Protein AF-A0A852UBV5-F1 (afdb_monomer_lite)

Sequence (106 aa):
MNPRDFVVARLDEGGLPDGVERTYRRLLALAGEAVTGGEDDDIVDWLLGADEEEKAIEYLFGADPASEGERLSLQLLVTLAATWDEHPDFEASWRTRLPGGGGGAD

Foldseek 3Di:
DALLVLLVVVLVVDPDDPVVSVVSVVLLVVLVVLQVCLVVQRNCCVPPVDDPVVVVVCVVPDDRSNLRSNLVSLVSSLVSSVVPCVDPPDDPCSVVPRPPPDPPDD

Secondary structure (DSSP, 8-state):
--HHHHHHHHHHH--S-HHHHHHHHHHHHHHHHHHHHHHTT-HHHHHH---TTSHHHHHHH---HHHHHHHHHHHHHHHHHGGGTTSTT--GGGGT--TT------

Radius of gyration: 15.83 Å; chains: 1; bounding box: 42×35×38 Å

pLDDT: mean 73.35, std 16.54, range [35.81, 93.56]

Structure (mmCIF, N/CA/C/O backbone):
data_AF-A0A852UBV5-F1
#
_entry.id   AF-A0A852UBV5-F1
#
loop_
_atom_site.group_PDB
_atom_site.id
_atom_site.type_symbol
_atom_site.label_atom_id
_atom_site.label_alt_id
_atom_site.label_comp_id
_atom_site.label_asym_id
_atom_site.label_entity_id
_atom_site.label_seq_id
_atom_site.pdbx_PDB_ins_code
_atom_site.Cartn_x
_atom_site.Cartn_y
_atom_site.Cartn_z
_atom_site.occupancy
_atom_site.B_iso_or_equiv
_atom_site.auth_seq_id
_atom_site.auth_comp_id
_atom_site.auth_asym_id
_atom_site.auth_atom_id
_atom_site.pdbx_PDB_model_num
ATOM 1 N N . MET A 1 1 ? -14.912 -0.624 -4.439 1.00 83.25 1 MET A N 1
ATOM 2 C CA . MET A 1 1 ? -13.854 0.370 -4.125 1.00 83.25 1 MET A CA 1
ATOM 3 C C . MET A 1 1 ? -12.516 -0.270 -4.479 1.00 83.25 1 MET A C 1
ATOM 5 O O . MET A 1 1 ? -12.450 -1.489 -4.404 1.00 83.25 1 MET A O 1
ATOM 9 N N . ASN A 1 2 ? -11.495 0.467 -4.929 1.00 87.94 2 ASN A N 1
ATOM 10 C CA . ASN A 1 2 ? -10.171 -0.141 -5.146 1.00 87.94 2 ASN A CA 1
ATOM 11 C C . ASN A 1 2 ? -9.372 -0.184 -3.816 1.00 87.94 2 ASN A C 1
ATOM 13 O O . ASN A 1 2 ? -9.712 0.555 -2.887 1.00 87.94 2 ASN A O 1
ATOM 17 N N . PRO A 1 3 ? -8.323 -1.021 -3.692 1.00 86.94 3 PRO A N 1
ATOM 18 C CA . PRO A 1 3 ? -7.567 -1.158 -2.442 1.00 86.94 3 PRO A CA 1
ATOM 19 C C . PRO A 1 3 ? -6.941 0.149 -1.936 1.00 86.94 3 PRO A C 1
ATOM 21 O O . PRO A 1 3 ? -6.864 0.362 -0.728 1.00 86.94 3 PRO A O 1
ATOM 24 N N . ARG A 1 4 ? -6.522 1.042 -2.842 1.00 90.81 4 ARG A N 1
ATOM 25 C CA . ARG A 1 4 ? -5.925 2.336 -2.484 1.00 90.81 4 ARG A CA 1
ATOM 26 C C . ARG A 1 4 ? -6.934 3.231 -1.777 1.00 90.81 4 ARG A C 1
ATOM 28 O O . ARG A 1 4 ? -6.649 3.713 -0.686 1.00 90.81 4 ARG A O 1
ATOM 35 N N . ASP A 1 5 ? -8.106 3.414 -2.375 1.00 92.19 5 ASP A N 1
ATOM 36 C CA . ASP A 1 5 ? -9.169 4.258 -1.823 1.00 92.19 5 ASP A CA 1
ATOM 37 C C . ASP A 1 5 ? -9.651 3.718 -0.473 1.00 92.19 5 ASP A C 1
ATOM 39 O O . ASP A 1 5 ? -9.900 4.489 0.451 1.00 92.19 5 ASP A O 1
ATOM 43 N N . PHE A 1 6 ? -9.713 2.389 -0.335 1.00 92.25 6 PHE A N 1
ATOM 44 C CA . PHE A 1 6 ? -10.037 1.733 0.929 1.00 92.25 6 PHE A CA 1
ATOM 45 C C . PHE A 1 6 ? -9.007 2.062 2.015 1.00 92.25 6 PHE A C 1
ATOM 47 O O . PHE A 1 6 ? -9.380 2.515 3.094 1.00 92.25 6 PHE A O 1
ATOM 54 N N . VAL A 1 7 ? -7.714 1.886 1.730 1.00 90.75 7 VAL A N 1
ATOM 55 C CA . VAL A 1 7 ? -6.628 2.183 2.678 1.00 90.75 7 VAL A CA 1
ATOM 56 C C . VAL A 1 7 ? -6.606 3.662 3.067 1.00 90.75 7 VAL A C 1
ATOM 58 O O . VAL A 1 7 ? -6.470 3.976 4.247 1.00 90.75 7 VAL A O 1
ATOM 61 N N . VAL A 1 8 ? -6.760 4.572 2.099 1.00 93.56 8 VAL A N 1
ATOM 62 C CA . VAL A 1 8 ? -6.801 6.021 2.356 1.00 93.56 8 VAL A CA 1
ATOM 63 C C . VAL A 1 8 ? -7.954 6.361 3.294 1.00 93.56 8 VAL A C 1
ATOM 65 O O . VAL A 1 8 ? -7.731 7.009 4.313 1.00 93.56 8 VAL A O 1
ATOM 68 N N . ALA A 1 9 ? -9.157 5.853 3.012 1.00 92.25 9 ALA A N 1
ATOM 69 C CA . ALA A 1 9 ? -10.321 6.091 3.857 1.00 92.25 9 ALA A CA 1
ATOM 70 C C . ALA A 1 9 ? -10.103 5.606 5.302 1.00 92.25 9 ALA A C 1
ATOM 72 O O . ALA A 1 9 ? -10.426 6.332 6.238 1.00 92.25 9 ALA A O 1
ATOM 73 N N . ARG A 1 10 ? -9.497 4.425 5.500 1.00 92.56 10 ARG A N 1
ATOM 74 C CA . ARG A 1 10 ? -9.205 3.894 6.846 1.00 92.56 10 ARG A CA 1
ATOM 75 C C . ARG A 1 10 ? -8.148 4.702 7.594 1.00 92.56 10 ARG A C 1
ATOM 77 O O . ARG A 1 10 ? -8.243 4.865 8.806 1.00 92.56 10 ARG A O 1
ATOM 84 N N . LEU A 1 11 ? -7.137 5.206 6.891 1.00 90.62 11 LEU A N 1
ATOM 85 C CA . LEU A 1 11 ? -6.118 6.060 7.503 1.00 90.62 11 LEU A CA 1
ATOM 86 C C . LEU A 1 11 ? -6.686 7.421 7.905 1.00 90.62 11 LEU A C 1
ATOM 88 O O . LEU A 1 11 ? -6.297 7.958 8.939 1.00 90.62 11 LEU A O 1
ATOM 92 N N . ASP A 1 12 ? -7.612 7.965 7.121 1.00 93.00 12 ASP A N 1
ATOM 93 C CA . ASP A 1 12 ? -8.226 9.267 7.387 1.00 93.00 12 ASP A CA 1
ATOM 94 C C . ASP A 1 12 ? -9.331 9.211 8.458 1.00 93.00 12 ASP A C 1
ATOM 96 O O . ASP A 1 12 ? -9.594 10.218 9.115 1.00 93.00 12 ASP A O 1
ATOM 100 N N . GLU A 1 13 ? -9.925 8.039 8.705 1.00 90.50 13 GLU A N 1
ATOM 101 C CA . GLU A 1 13 ? -10.787 7.787 9.873 1.00 90.50 13 GLU A CA 1
ATOM 102 C C . GLU A 1 13 ? -10.021 7.859 11.206 1.00 90.50 13 GLU A C 1
ATOM 104 O O . GLU A 1 13 ? -10.613 8.147 12.251 1.00 90.50 13 GLU A O 1
ATOM 109 N N . GLY A 1 14 ? -8.703 7.639 11.173 1.00 82.19 14 GLY A N 1
ATOM 110 C CA . GLY A 1 14 ? -7.848 7.623 12.354 1.00 82.19 14 GLY A CA 1
ATOM 111 C C . GLY A 1 14 ? -8.117 6.427 13.276 1.00 82.19 14 GLY A C 1
ATOM 112 O O . GLY A 1 14 ? -8.703 5.418 12.892 1.00 82.19 14 GLY A O 1
ATOM 113 N N . GLY A 1 15 ? -7.643 6.512 14.522 1.00 84.19 15 GLY A N 1
ATOM 114 C CA . GLY A 1 15 ? -7.834 5.454 15.528 1.00 84.19 15 GLY A CA 1
ATOM 115 C C . GLY A 1 15 ? -6.708 4.416 15.601 1.00 84.19 15 GLY A C 1
ATOM 116 O O . GLY A 1 15 ? -6.739 3.540 16.466 1.00 84.19 15 GLY A O 1
ATOM 117 N N . LEU A 1 16 ? -5.681 4.545 14.759 1.00 82.94 16 LEU A N 1
ATOM 118 C CA . LEU A 1 16 ? -4.415 3.835 14.923 1.00 82.94 16 LEU A CA 1
ATOM 119 C C . LEU A 1 16 ? -3.481 4.608 15.868 1.00 82.94 16 LEU A C 1
ATOM 121 O O . LEU A 1 16 ? -3.523 5.836 15.904 1.00 82.94 16 LEU A O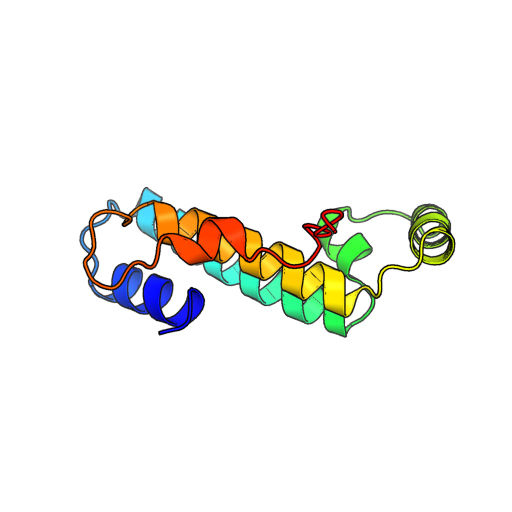 1
ATOM 125 N N . PRO A 1 17 ? -2.588 3.928 16.607 1.00 88.31 17 PRO A N 1
ATOM 126 C CA . PRO A 1 17 ? -1.495 4.606 17.294 1.00 88.31 17 PRO A CA 1
ATOM 127 C C . PRO A 1 17 ? -0.626 5.391 16.300 1.00 88.31 17 PRO A C 1
ATOM 129 O O . PRO A 1 17 ? -0.281 4.857 15.246 1.00 88.31 17 PRO A O 1
ATOM 132 N N . ASP A 1 18 ? -0.181 6.597 16.664 1.00 77.38 18 ASP A N 1
ATOM 133 C CA . ASP A 1 18 ? 0.574 7.509 15.783 1.00 77.38 18 ASP A CA 1
ATOM 134 C C . ASP A 1 18 ? 1.755 6.848 15.051 1.00 77.38 18 ASP A C 1
ATOM 136 O O . ASP A 1 18 ? 2.036 7.139 13.887 1.00 77.38 18 ASP A O 1
ATOM 140 N N . GLY A 1 19 ? 2.479 5.950 15.730 1.00 73.06 19 GLY A N 1
ATOM 141 C CA . GLY A 1 19 ? 3.603 5.222 15.135 1.00 73.06 19 GLY A CA 1
ATOM 142 C C . GLY A 1 19 ? 3.171 4.221 14.058 1.00 73.06 19 GLY A C 1
ATOM 143 O O . GLY A 1 19 ? 3.870 4.052 13.056 1.00 73.06 19 GLY A O 1
ATOM 144 N N . VAL A 1 20 ? 2.007 3.595 14.236 1.00 74.56 20 VAL A N 1
ATOM 145 C CA . VAL A 1 20 ? 1.413 2.653 13.280 1.00 74.56 20 VAL A CA 1
ATOM 146 C C . VAL A 1 20 ? 0.842 3.419 12.094 1.00 74.56 20 VAL A C 1
ATOM 148 O O . VAL A 1 20 ? 1.193 3.109 10.959 1.00 74.56 20 VAL A O 1
ATOM 151 N N . GLU A 1 21 ? 0.065 4.476 12.342 1.00 83.19 21 GLU A N 1
ATOM 152 C CA . GLU A 1 21 ? -0.494 5.316 11.277 1.00 83.19 21 GLU A CA 1
ATOM 153 C C . GLU A 1 21 ? 0.611 5.904 10.392 1.00 83.19 21 GLU A C 1
ATOM 155 O O . GLU A 1 21 ? 0.555 5.805 9.167 1.00 83.19 21 GLU A O 1
ATOM 160 N N . ARG A 1 22 ? 1.677 6.446 11.000 1.00 80.44 22 ARG A N 1
ATOM 161 C CA . ARG A 1 22 ? 2.831 6.979 10.262 1.00 80.44 22 ARG A CA 1
ATOM 162 C C . ARG A 1 22 ? 3.489 5.918 9.386 1.00 80.44 22 ARG A C 1
ATOM 164 O O . ARG A 1 22 ? 3.860 6.204 8.250 1.00 80.44 22 ARG A O 1
ATOM 171 N N . THR A 1 23 ? 3.644 4.706 9.913 1.00 79.69 23 THR A N 1
ATOM 172 C CA . THR A 1 23 ? 4.223 3.584 9.166 1.00 79.69 23 THR A CA 1
ATOM 173 C C . THR A 1 23 ? 3.333 3.212 7.985 1.00 79.69 23 THR A C 1
ATOM 175 O O . THR A 1 23 ? 3.826 3.051 6.873 1.00 79.69 23 THR A O 1
ATOM 178 N N . TYR A 1 24 ? 2.020 3.149 8.190 1.00 85.19 24 TYR A N 1
ATOM 179 C CA . TYR A 1 24 ? 1.065 2.798 7.143 1.00 85.19 24 TYR A CA 1
ATOM 180 C C . TYR A 1 24 ? 0.974 3.873 6.058 1.00 85.19 24 TYR A C 1
ATOM 182 O O . TYR A 1 24 ? 0.991 3.545 4.874 1.00 85.19 24 TYR A O 1
ATOM 190 N N . ARG A 1 25 ? 0.988 5.159 6.428 1.00 88.62 25 ARG A N 1
ATOM 191 C CA . ARG A 1 25 ? 1.081 6.265 5.461 1.00 88.62 25 ARG A CA 1
ATOM 192 C C . ARG A 1 25 ? 2.392 6.224 4.669 1.00 88.62 25 ARG A C 1
ATOM 194 O O . ARG A 1 25 ? 2.382 6.503 3.474 1.00 88.62 25 ARG A O 1
ATOM 201 N N . ARG A 1 26 ? 3.508 5.826 5.293 1.00 83.50 26 ARG A N 1
ATOM 202 C CA . ARG A 1 26 ? 4.782 5.625 4.583 1.00 83.50 26 ARG A CA 1
ATOM 203 C C . ARG A 1 26 ? 4.712 4.461 3.593 1.00 83.50 26 ARG A C 1
ATOM 205 O O . ARG A 1 26 ? 5.196 4.602 2.480 1.00 83.50 26 ARG A O 1
ATOM 212 N N . LEU A 1 27 ? 4.093 3.344 3.970 1.00 82.81 27 LEU A N 1
ATOM 213 C CA . LEU A 1 27 ? 3.876 2.210 3.063 1.00 82.81 27 LEU A CA 1
ATOM 214 C C . LEU A 1 27 ? 2.954 2.578 1.893 1.00 82.81 27 LEU A C 1
ATOM 216 O O . LEU A 1 27 ? 3.217 2.176 0.765 1.00 82.81 27 LEU A O 1
ATOM 220 N N . LEU A 1 28 ? 1.923 3.391 2.138 1.00 88.12 28 LEU A N 1
ATOM 221 C CA . LEU A 1 28 ? 1.066 3.939 1.086 1.00 88.12 28 LEU A CA 1
ATOM 222 C C . LEU A 1 28 ? 1.852 4.834 0.110 1.00 88.12 28 LEU A C 1
ATOM 224 O O . LEU A 1 28 ? 1.629 4.754 -1.096 1.00 88.12 28 LEU A O 1
ATOM 228 N N . ALA A 1 29 ? 2.774 5.661 0.613 1.00 84.50 29 ALA A N 1
ATOM 229 C CA . ALA A 1 29 ? 3.652 6.473 -0.231 1.00 84.50 29 ALA A CA 1
ATOM 230 C C . ALA A 1 29 ? 4.590 5.599 -1.080 1.00 84.50 29 ALA A C 1
ATOM 232 O O . ALA A 1 29 ? 4.630 5.772 -2.293 1.00 84.50 29 ALA A O 1
ATOM 233 N N . LEU A 1 30 ? 5.242 4.601 -0.470 1.00 79.12 30 LEU A N 1
ATOM 234 C CA . LEU A 1 30 ? 6.099 3.637 -1.175 1.00 79.12 30 LEU A CA 1
ATOM 235 C C . LEU A 1 30 ? 5.340 2.862 -2.258 1.00 79.12 30 LEU A C 1
ATOM 237 O O . LEU A 1 30 ? 5.873 2.625 -3.333 1.00 79.12 30 LEU A O 1
ATOM 241 N N . ALA A 1 31 ? 4.080 2.497 -2.008 1.00 81.69 31 ALA A N 1
ATOM 242 C CA . ALA A 1 31 ? 3.244 1.884 -3.034 1.00 81.69 31 ALA A CA 1
ATOM 243 C C . ALA A 1 31 ? 2.990 2.837 -4.215 1.00 81.69 31 ALA A C 1
ATOM 245 O O . ALA A 1 31 ? 2.897 2.385 -5.350 1.00 81.69 31 ALA A O 1
ATOM 246 N N . GLY A 1 32 ? 2.878 4.146 -3.979 1.00 82.75 32 GLY A N 1
ATOM 247 C CA . GLY A 1 32 ? 2.792 5.139 -5.052 1.00 82.75 32 GLY A CA 1
ATOM 248 C C . GLY A 1 32 ? 4.096 5.266 -5.839 1.00 82.75 32 GLY A C 1
ATOM 249 O O . GLY A 1 32 ? 4.061 5.249 -7.064 1.00 82.75 32 GLY A O 1
ATOM 250 N N . GLU A 1 33 ? 5.225 5.335 -5.134 1.00 82.06 33 GLU A N 1
ATOM 251 C CA . GLU A 1 33 ? 6.560 5.423 -5.738 1.00 82.06 33 GLU A CA 1
ATOM 252 C C . GLU A 1 33 ? 6.907 4.188 -6.582 1.00 82.06 33 GLU A C 1
ATOM 254 O O . GLU A 1 33 ? 7.510 4.326 -7.639 1.00 82.06 33 GLU A O 1
ATOM 259 N N . ALA A 1 34 ? 6.467 2.995 -6.167 1.00 76.38 34 ALA A N 1
ATOM 260 C CA . ALA A 1 34 ? 6.647 1.768 -6.940 1.00 76.38 34 ALA A CA 1
ATOM 261 C C . ALA A 1 34 ? 5.974 1.835 -8.323 1.00 76.38 34 ALA A C 1
ATOM 263 O O . ALA A 1 34 ? 6.526 1.316 -9.287 1.00 76.38 34 ALA A O 1
ATOM 264 N N . VAL A 1 35 ? 4.809 2.489 -8.437 1.00 78.00 35 VAL A N 1
ATOM 265 C CA . VAL A 1 35 ? 4.147 2.694 -9.739 1.00 78.00 35 VAL A CA 1
ATOM 266 C C . VAL A 1 35 ? 4.977 3.638 -10.598 1.00 78.00 35 VAL A C 1
ATOM 268 O O . VAL A 1 35 ? 5.316 3.287 -11.719 1.00 78.00 35 VAL A O 1
ATOM 271 N N . THR A 1 36 ? 5.360 4.795 -10.054 1.00 77.56 36 THR A N 1
ATOM 272 C CA . THR A 1 36 ? 6.103 5.808 -10.818 1.00 77.56 36 THR A CA 1
ATOM 273 C C . THR A 1 36 ? 7.492 5.324 -11.227 1.00 77.56 36 THR A C 1
ATOM 275 O O . THR A 1 36 ? 7.904 5.553 -12.353 1.00 77.56 36 THR A O 1
ATOM 278 N N . GLY A 1 37 ? 8.199 4.596 -10.356 1.00 70.81 37 GLY A N 1
ATOM 279 C CA . GLY A 1 37 ? 9.498 4.008 -10.694 1.00 70.81 37 GLY A CA 1
ATOM 280 C C . GLY A 1 37 ? 9.391 2.946 -11.789 1.00 70.81 37 GLY A C 1
ATOM 281 O O . GLY A 1 37 ? 10.275 2.849 -12.632 1.00 70.81 37 GLY A O 1
ATOM 282 N N . GLY A 1 38 ? 8.293 2.181 -11.817 1.00 65.94 38 GLY A N 1
ATOM 283 C CA . GLY A 1 38 ? 7.990 1.280 -12.928 1.00 65.94 38 GLY A CA 1
ATOM 284 C C . GLY A 1 38 ? 7.709 2.026 -14.234 1.00 65.94 38 GLY A C 1
ATOM 285 O O . GLY A 1 38 ? 8.250 1.653 -15.268 1.00 65.94 38 GLY A O 1
ATOM 286 N N . GLU A 1 39 ? 6.891 3.082 -14.194 1.00 72.06 39 GLU A N 1
ATOM 287 C CA . GLU A 1 39 ? 6.589 3.927 -15.364 1.00 72.06 39 GLU A CA 1
ATOM 288 C C . GLU A 1 39 ? 7.839 4.608 -15.944 1.00 72.06 39 GLU A C 1
ATOM 290 O O . GLU A 1 39 ? 7.936 4.783 -17.159 1.00 72.06 39 GLU A O 1
ATOM 295 N N . ASP A 1 40 ? 8.794 4.961 -15.084 1.00 70.25 40 ASP A N 1
ATOM 296 C CA . ASP A 1 40 ? 10.057 5.599 -15.459 1.00 70.25 40 ASP A CA 1
ATOM 297 C C . ASP A 1 40 ? 11.148 4.590 -15.899 1.00 70.25 40 ASP A C 1
ATOM 299 O O . ASP A 1 40 ? 12.287 4.995 -16.137 1.00 70.25 40 ASP A O 1
ATOM 303 N N . ASP A 1 41 ? 10.817 3.296 -16.050 1.00 64.75 41 ASP A N 1
ATOM 304 C CA . ASP A 1 41 ? 11.747 2.208 -16.425 1.00 64.75 41 ASP A CA 1
ATOM 305 C C . ASP A 1 41 ? 12.918 2.021 -15.427 1.00 64.75 41 ASP A C 1
ATOM 307 O O . ASP A 1 41 ? 13.987 1.502 -15.763 1.00 64.75 41 ASP A O 1
ATOM 311 N N . ASP A 1 42 ? 12.725 2.447 -14.175 1.00 66.19 42 ASP A N 1
ATOM 312 C CA . ASP A 1 42 ? 13.789 2.567 -13.169 1.00 66.19 42 ASP A CA 1
ATOM 313 C C . ASP A 1 42 ? 13.416 1.957 -11.811 1.00 66.19 42 ASP A C 1
ATOM 315 O O . ASP A 1 42 ? 13.990 2.274 -10.766 1.00 66.19 42 ASP A O 1
ATOM 319 N N . ILE A 1 43 ? 12.447 1.038 -11.808 1.00 62.59 43 ILE A N 1
ATOM 320 C CA . ILE A 1 43 ? 11.978 0.393 -10.582 1.00 62.59 43 ILE A CA 1
ATOM 321 C C . ILE A 1 43 ? 13.095 -0.346 -9.850 1.00 62.59 43 ILE A C 1
ATOM 323 O O . ILE A 1 43 ? 13.090 -0.364 -8.624 1.00 62.59 43 ILE A O 1
ATOM 327 N N . VAL A 1 44 ? 14.066 -0.912 -10.571 1.00 57.78 44 VAL A N 1
ATOM 328 C CA . VAL A 1 44 ? 15.228 -1.596 -9.986 1.00 57.78 44 VAL A CA 1
ATOM 329 C C . VAL A 1 44 ? 16.202 -0.636 -9.328 1.00 57.78 44 VAL A C 1
ATOM 331 O O . VAL A 1 44 ? 16.667 -0.932 -8.228 1.00 57.78 44 VAL A O 1
ATOM 334 N N . ASP A 1 45 ? 16.468 0.525 -9.927 1.00 61.94 45 ASP A N 1
ATOM 335 C CA . ASP A 1 45 ? 17.316 1.540 -9.294 1.00 61.94 45 ASP A CA 1
ATOM 336 C C . ASP A 1 45 ? 16.619 2.100 -8.041 1.00 61.94 45 ASP A C 1
ATOM 338 O O . ASP A 1 45 ? 17.231 2.263 -6.985 1.00 61.94 45 ASP A O 1
ATOM 342 N N . TRP A 1 46 ? 15.289 2.239 -8.090 1.00 61.97 46 TRP A N 1
ATOM 343 C CA . TRP A 1 46 ? 14.478 2.586 -6.921 1.00 61.97 46 TRP A CA 1
ATOM 344 C C . TRP A 1 46 ? 14.484 1.507 -5.817 1.00 61.97 46 TRP A C 1
ATOM 346 O O . TRP A 1 46 ? 14.574 1.842 -4.633 1.00 61.97 46 TRP A O 1
ATOM 356 N N . LEU A 1 47 ? 14.390 0.216 -6.163 1.00 59.62 47 LEU A N 1
ATOM 357 C CA . LEU A 1 47 ? 14.276 -0.887 -5.193 1.00 59.62 47 LEU A CA 1
ATOM 358 C C . LEU A 1 47 ? 15.617 -1.326 -4.595 1.00 59.62 47 LEU A C 1
ATOM 360 O O . LEU A 1 47 ? 15.658 -1.720 -3.426 1.00 59.62 47 LEU A O 1
ATOM 364 N N . LEU A 1 48 ? 16.685 -1.317 -5.396 1.00 53.56 48 LEU A N 1
ATOM 365 C CA . LEU A 1 48 ? 17.971 -1.938 -5.064 1.00 53.56 48 LEU A CA 1
ATOM 366 C C . LEU A 1 48 ? 19.157 -0.962 -5.099 1.00 53.56 48 LEU A C 1
ATOM 368 O O . LEU A 1 48 ? 20.193 -1.289 -4.520 1.00 53.56 48 LEU A O 1
ATOM 372 N N . GLY A 1 49 ? 19.020 0.228 -5.703 1.00 52.88 49 GLY A N 1
ATOM 373 C CA . GLY A 1 49 ? 20.111 1.202 -5.852 1.00 52.88 49 GLY A CA 1
ATOM 374 C C . GLY A 1 49 ? 21.354 0.609 -6.524 1.00 52.88 49 GLY A C 1
ATOM 375 O O . GLY A 1 49 ? 22.469 0.824 -6.042 1.00 52.88 49 GLY A O 1
ATOM 376 N N . ALA A 1 50 ? 21.155 -0.228 -7.546 1.00 45.78 50 ALA A N 1
ATOM 377 C CA . ALA A 1 50 ? 22.158 -1.154 -8.059 1.00 45.78 50 ALA A CA 1
ATOM 378 C C . ALA A 1 50 ? 22.691 -0.786 -9.458 1.00 45.78 50 ALA A C 1
ATOM 380 O O . ALA A 1 50 ? 21.952 -0.333 -10.330 1.00 45.78 50 ALA A O 1
ATOM 381 N N . ASP A 1 51 ? 23.997 -1.019 -9.653 1.00 50.94 51 ASP A N 1
ATOM 382 C CA . ASP A 1 51 ? 24.759 -0.779 -10.887 1.00 50.94 51 ASP A CA 1
ATOM 383 C C . ASP A 1 51 ? 24.186 -1.527 -12.115 1.00 50.94 51 ASP A C 1
ATOM 385 O O . ASP A 1 51 ? 23.623 -2.618 -12.018 1.00 50.94 51 ASP A O 1
ATOM 389 N N . GLU A 1 52 ? 24.420 -0.949 -13.300 1.00 53.28 52 GLU A N 1
ATOM 390 C CA . GLU A 1 52 ? 23.899 -1.296 -14.641 1.00 53.28 52 GLU A CA 1
ATOM 391 C C . GLU A 1 52 ? 23.970 -2.787 -15.060 1.00 53.28 52 GLU A C 1
ATOM 393 O O . GLU A 1 52 ? 23.316 -3.193 -16.022 1.00 53.28 52 GLU A O 1
ATOM 398 N N . GLU A 1 53 ? 24.732 -3.627 -14.358 1.00 50.06 53 GLU A N 1
ATOM 399 C CA . GLU A 1 53 ? 24.871 -5.066 -14.622 1.00 50.06 53 GLU A CA 1
ATOM 400 C C . GLU A 1 53 ? 23.608 -5.867 -14.225 1.00 50.06 53 GLU A C 1
ATOM 402 O O . GLU A 1 53 ? 23.323 -6.908 -14.820 1.00 50.06 53 GLU A O 1
ATOM 407 N N . GLU A 1 54 ? 22.791 -5.351 -13.295 1.00 50.81 54 GLU A N 1
ATOM 408 C CA . GLU A 1 54 ? 21.503 -5.950 -12.899 1.00 50.81 54 GLU A CA 1
ATOM 409 C C . GLU A 1 54 ? 20.380 -5.660 -13.922 1.00 50.81 54 GLU A C 1
ATOM 411 O O . GLU A 1 54 ? 19.515 -6.513 -14.151 1.00 50.81 54 GLU A O 1
ATOM 416 N N . LYS A 1 55 ? 20.475 -4.541 -14.669 1.00 51.72 55 LYS A N 1
ATOM 417 C CA . LYS A 1 55 ? 19.569 -4.190 -15.790 1.00 51.72 55 LYS A CA 1
ATOM 418 C C . LYS A 1 55 ? 19.613 -5.215 -16.936 1.00 51.72 55 LYS A C 1
ATOM 420 O O . LYS A 1 55 ? 18.661 -5.348 -17.704 1.00 51.72 55 LYS A O 1
ATOM 425 N N . ALA A 1 56 ? 20.689 -6.001 -17.038 1.00 49.84 56 ALA A N 1
ATOM 426 C CA . ALA A 1 56 ? 20.813 -7.071 -18.027 1.00 49.84 56 ALA A CA 1
ATOM 427 C C . ALA A 1 56 ? 19.920 -8.291 -17.722 1.00 49.84 56 ALA A C 1
ATOM 429 O O . ALA A 1 56 ? 19.573 -9.033 -18.642 1.00 49.84 56 ALA A O 1
ATOM 430 N N . ILE A 1 57 ? 19.530 -8.504 -16.459 1.00 49.72 57 ILE A N 1
ATOM 431 C CA . ILE A 1 57 ? 18.705 -9.647 -16.040 1.00 49.72 57 ILE A CA 1
ATOM 432 C C . ILE A 1 57 ? 17.212 -9.360 -16.261 1.00 49.72 57 ILE A C 1
ATOM 434 O O . ILE A 1 57 ? 16.506 -10.236 -16.758 1.00 49.72 57 ILE A O 1
ATOM 438 N N . GLU A 1 58 ? 16.734 -8.139 -16.006 1.00 48.09 58 GLU A N 1
ATOM 439 C CA . GLU A 1 58 ? 15.347 -7.739 -16.314 1.00 48.09 58 GLU A CA 1
ATOM 440 C C . GLU A 1 58 ? 15.022 -7.825 -17.812 1.00 48.09 58 GLU A C 1
ATOM 442 O O . GLU A 1 58 ? 13.977 -8.354 -18.197 1.00 48.09 58 GLU A O 1
ATOM 447 N N . TYR A 1 59 ? 15.967 -7.436 -18.675 1.00 51.66 59 TYR A N 1
ATOM 448 C CA . TYR A 1 59 ? 15.826 -7.562 -20.130 1.00 51.66 59 TYR A CA 1
ATOM 449 C C . TYR A 1 59 ? 15.805 -9.028 -20.616 1.00 51.66 59 TYR A C 1
ATOM 451 O O . TYR A 1 59 ? 15.269 -9.329 -21.684 1.00 51.66 59 TYR A O 1
ATOM 459 N N . LEU A 1 60 ? 16.385 -9.964 -19.850 1.00 42.69 60 LEU A N 1
ATOM 460 C CA . LEU A 1 60 ? 16.502 -11.382 -20.218 1.00 42.69 60 LEU A CA 1
ATOM 461 C C . LEU A 1 60 ? 15.241 -12.213 -19.914 1.00 42.69 60 LEU A C 1
ATOM 463 O O . LEU A 1 60 ? 15.075 -13.273 -20.521 1.00 42.69 60 LEU A O 1
ATOM 467 N N . PHE A 1 61 ? 14.353 -11.755 -19.019 1.00 53.44 61 PHE A N 1
ATOM 468 C CA . PHE A 1 61 ? 13.176 -12.522 -18.565 1.00 53.44 61 PHE A CA 1
ATOM 469 C C . PHE A 1 61 ? 11.807 -11.896 -18.904 1.00 53.44 61 PHE A C 1
ATOM 471 O O . PHE A 1 61 ? 10.789 -12.570 -18.745 1.00 53.44 61 PHE A O 1
ATOM 478 N N . GLY A 1 62 ? 11.771 -10.681 -19.468 1.00 51.94 62 GLY A N 1
ATOM 479 C CA . GLY A 1 62 ? 10.636 -10.174 -20.255 1.00 51.94 62 GLY A CA 1
ATOM 480 C C . GLY A 1 62 ? 9.452 -9.582 -19.484 1.00 51.94 62 GLY A C 1
ATOM 481 O O . GLY A 1 62 ? 8.381 -9.435 -20.074 1.00 51.94 62 GLY A O 1
ATOM 482 N N . ALA A 1 63 ? 9.611 -9.254 -18.201 1.00 59.91 63 ALA A N 1
ATOM 483 C CA . ALA A 1 63 ? 8.617 -8.465 -17.478 1.00 59.91 63 ALA A CA 1
ATOM 484 C C . ALA A 1 63 ? 8.881 -6.970 -17.713 1.00 59.91 63 ALA A C 1
ATOM 486 O O . ALA A 1 63 ? 10.009 -6.506 -17.587 1.00 59.91 63 ALA A O 1
ATOM 487 N N . ASP A 1 64 ? 7.838 -6.246 -18.102 1.00 70.44 64 ASP A N 1
ATOM 488 C CA . ASP A 1 64 ? 7.864 -4.800 -18.312 1.00 70.44 64 ASP A CA 1
ATOM 489 C C . ASP A 1 64 ? 7.945 -4.071 -16.949 1.00 70.44 64 ASP A C 1
ATOM 491 O O . ASP A 1 64 ? 7.116 -4.360 -16.077 1.00 70.44 64 ASP A O 1
ATOM 495 N N . PRO A 1 65 ? 8.916 -3.160 -16.723 1.00 67.06 65 PRO A N 1
ATOM 496 C CA . PRO A 1 65 ? 9.119 -2.493 -15.431 1.00 67.06 65 PRO A CA 1
ATOM 497 C C . PRO A 1 65 ? 7.878 -1.780 -14.884 1.00 67.06 65 PRO A C 1
ATOM 499 O O . PRO A 1 65 ? 7.610 -1.846 -13.680 1.00 67.06 65 PRO A O 1
ATOM 502 N N . ALA A 1 66 ? 7.063 -1.176 -15.753 1.00 70.62 66 ALA A N 1
ATOM 503 C CA . ALA A 1 66 ? 5.800 -0.554 -15.357 1.00 70.62 66 ALA A CA 1
ATOM 504 C C . ALA A 1 66 ? 4.816 -1.586 -14.789 1.00 70.62 66 ALA A C 1
ATOM 506 O O . ALA A 1 66 ? 4.250 -1.394 -13.710 1.00 70.62 66 ALA A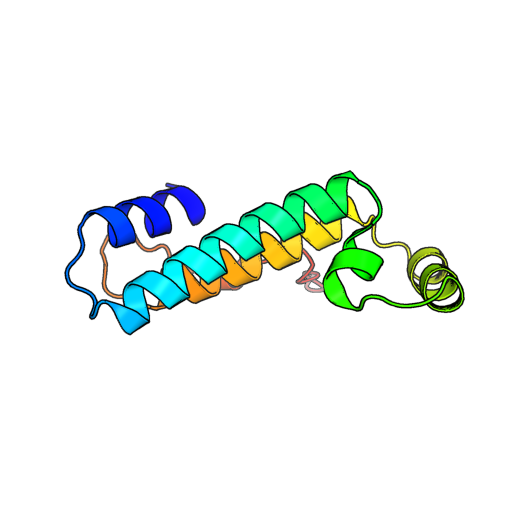 O 1
ATOM 507 N N . SER A 1 67 ? 4.689 -2.733 -15.457 1.00 74.25 67 SER A N 1
ATOM 508 C CA . SER A 1 67 ? 3.862 -3.852 -14.995 1.00 74.25 67 SER A CA 1
ATOM 509 C C . SER A 1 67 ? 4.327 -4.413 -13.637 1.00 74.25 67 SER A C 1
ATOM 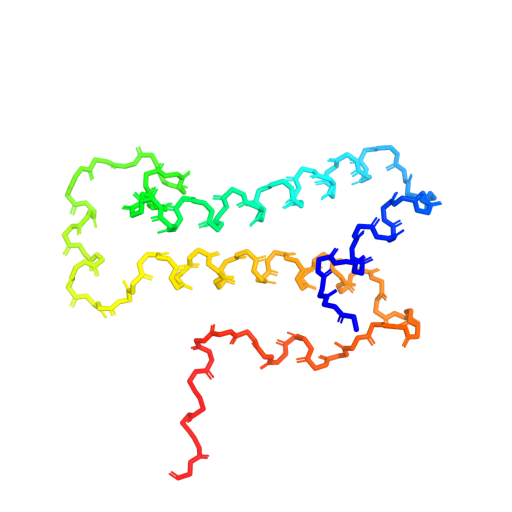511 O O . SER A 1 67 ? 3.502 -4.770 -12.788 1.00 74.25 67 SER A O 1
ATOM 513 N N . GLU A 1 68 ? 5.638 -4.468 -13.389 1.00 74.62 68 GLU A N 1
ATOM 514 C CA . GLU A 1 68 ? 6.198 -4.899 -12.099 1.00 74.62 68 GLU A CA 1
ATOM 515 C C . GLU A 1 68 ? 5.983 -3.863 -10.983 1.00 74.62 68 GLU A C 1
ATOM 517 O O . GLU A 1 68 ? 5.670 -4.235 -9.844 1.00 74.62 68 GLU A O 1
ATOM 522 N N . GLY A 1 69 ? 6.052 -2.571 -11.308 1.00 73.19 69 GLY A N 1
ATOM 523 C CA . GLY A 1 69 ? 5.724 -1.479 -10.390 1.00 73.19 69 GLY A CA 1
ATOM 524 C C . GLY A 1 69 ? 4.280 -1.472 -9.942 1.00 73.19 69 GLY A C 1
ATOM 525 O O . GLY A 1 69 ? 3.992 -1.409 -8.740 1.00 73.19 69 GLY A O 1
ATOM 526 N N . GLU A 1 70 ? 3.360 -1.650 -10.883 1.00 81.44 70 GLU A N 1
ATOM 527 C CA . GLU A 1 70 ? 1.946 -1.832 -10.577 1.00 81.44 70 GLU A CA 1
ATOM 528 C C . GLU A 1 70 ? 1.708 -3.063 -9.694 1.00 81.44 70 GLU A C 1
ATOM 530 O O . GLU A 1 70 ? 0.961 -2.997 -8.709 1.00 81.44 70 GLU A O 1
ATOM 535 N N . ARG A 1 71 ? 2.375 -4.186 -9.992 1.00 77.19 71 ARG A N 1
ATOM 536 C CA . ARG A 1 71 ? 2.257 -5.421 -9.208 1.00 77.19 71 ARG A CA 1
ATOM 537 C C . ARG A 1 71 ? 2.724 -5.223 -7.769 1.00 77.19 71 ARG A C 1
ATOM 539 O O . ARG A 1 71 ? 2.008 -5.609 -6.838 1.00 77.19 71 ARG A O 1
ATOM 546 N N . LEU A 1 72 ? 3.906 -4.642 -7.571 1.00 79.81 72 LEU A N 1
ATOM 547 C CA . LEU A 1 72 ? 4.462 -4.380 -6.244 1.00 79.81 72 LEU A CA 1
ATOM 548 C C . LEU A 1 72 ? 3.594 -3.398 -5.456 1.00 79.81 72 LEU A C 1
ATOM 550 O O . LEU A 1 72 ? 3.269 -3.652 -4.293 1.00 79.81 72 LEU A O 1
ATOM 554 N N . SER A 1 73 ? 3.176 -2.308 -6.102 1.00 83.81 73 SER A N 1
ATOM 555 C CA . SER A 1 73 ? 2.261 -1.328 -5.521 1.00 83.81 73 SER A CA 1
ATOM 556 C C . SER A 1 73 ? 0.991 -1.996 -5.005 1.00 83.81 73 SER A C 1
ATOM 558 O O . SER A 1 73 ? 0.616 -1.840 -3.837 1.00 83.81 73 SER A O 1
ATOM 560 N N . LEU A 1 74 ? 0.359 -2.823 -5.842 1.00 86.00 74 LEU A N 1
ATOM 561 C CA . LEU A 1 74 ? -0.864 -3.515 -5.471 1.00 86.00 74 LEU A CA 1
ATOM 562 C C . LEU A 1 74 ? -0.634 -4.511 -4.327 1.00 86.00 74 LEU A C 1
ATOM 564 O O . LEU A 1 74 ? -1.467 -4.594 -3.426 1.00 86.00 74 LEU A O 1
ATOM 568 N N . GLN A 1 75 ? 0.493 -5.230 -4.308 1.00 80.00 75 GLN A N 1
ATOM 569 C CA . GLN A 1 75 ? 0.845 -6.122 -3.197 1.00 80.00 75 GLN A CA 1
ATOM 570 C C . GLN A 1 75 ? 0.951 -5.375 -1.864 1.00 80.00 75 GLN A C 1
ATOM 572 O O . GLN A 1 75 ? 0.395 -5.835 -0.860 1.00 80.00 75 GLN A O 1
ATOM 577 N N . LEU A 1 76 ? 1.611 -4.215 -1.850 1.00 84.94 76 LEU A N 1
ATOM 578 C CA . LEU A 1 76 ? 1.724 -3.373 -0.658 1.00 84.94 76 LEU A CA 1
ATOM 579 C C . LEU A 1 76 ? 0.349 -2.876 -0.198 1.00 84.94 76 LEU A C 1
ATOM 581 O O . LEU A 1 76 ? 0.010 -2.999 0.981 1.00 84.94 76 LEU A O 1
ATOM 585 N N . LEU A 1 77 ? -0.474 -2.387 -1.129 1.00 88.56 77 LEU A N 1
ATOM 586 C CA . LEU A 1 77 ? -1.820 -1.892 -0.836 1.00 88.56 77 LEU A CA 1
ATOM 587 C C . LEU A 1 77 ? -2.746 -2.985 -0.302 1.00 88.56 77 LEU A C 1
ATOM 589 O O . LEU A 1 77 ? -3.466 -2.751 0.662 1.00 88.56 77 LEU A O 1
ATOM 593 N N . VAL A 1 78 ? -2.729 -4.182 -0.892 1.00 86.25 78 VAL A N 1
ATOM 594 C CA . VAL A 1 78 ? -3.559 -5.308 -0.439 1.00 86.25 78 VAL A CA 1
ATOM 595 C C . VAL A 1 78 ? -3.100 -5.822 0.922 1.00 86.25 78 VAL A C 1
ATOM 597 O O . VAL A 1 78 ? -3.940 -6.127 1.767 1.00 86.25 78 VAL A O 1
ATOM 600 N N . THR A 1 79 ? -1.789 -5.885 1.164 1.00 84.31 79 THR A N 1
ATOM 601 C CA . THR A 1 79 ? -1.233 -6.262 2.475 1.00 84.31 79 THR A CA 1
ATOM 602 C C . THR A 1 79 ? -1.662 -5.276 3.554 1.00 84.31 79 THR A C 1
ATOM 604 O O . THR A 1 79 ? -2.033 -5.683 4.652 1.00 84.31 79 THR A O 1
ATOM 607 N N . LEU A 1 80 ? -1.663 -3.985 3.226 1.00 87.75 80 LEU A N 1
ATOM 608 C CA . LEU A 1 80 ? -2.127 -2.941 4.123 1.00 87.75 80 LEU A CA 1
ATOM 609 C C . LEU A 1 80 ? -3.649 -3.006 4.324 1.00 87.75 80 LEU A C 1
ATOM 611 O O . LEU A 1 80 ? -4.113 -3.016 5.454 1.00 87.75 80 LEU A O 1
ATOM 615 N N . ALA A 1 81 ? -4.439 -3.151 3.258 1.00 88.38 81 ALA A N 1
ATOM 616 C CA . ALA A 1 81 ? -5.892 -3.308 3.352 1.00 88.38 81 ALA A CA 1
ATOM 617 C C . ALA A 1 81 ? -6.296 -4.523 4.208 1.00 88.38 81 ALA A C 1
ATOM 619 O O . ALA A 1 81 ? -7.270 -4.463 4.955 1.00 88.38 81 ALA A O 1
ATOM 620 N N . ALA A 1 82 ? -5.524 -5.610 4.135 1.00 87.38 82 ALA A N 1
ATOM 621 C CA . ALA A 1 82 ? -5.744 -6.843 4.882 1.00 87.38 82 ALA A CA 1
ATOM 622 C C . ALA A 1 82 ? -5.642 -6.688 6.409 1.00 87.38 82 ALA A C 1
ATOM 624 O O . ALA A 1 82 ? -6.060 -7.606 7.109 1.00 87.38 82 ALA A O 1
ATOM 625 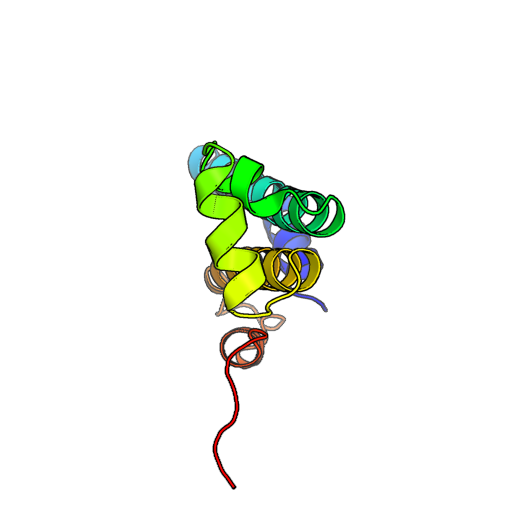N N . THR A 1 83 ? -5.127 -5.571 6.936 1.00 89.44 83 THR A N 1
ATOM 626 C CA . THR A 1 83 ? -5.140 -5.297 8.385 1.00 89.44 83 THR A CA 1
ATOM 627 C C . THR A 1 83 ? -6.521 -4.873 8.892 1.00 89.44 83 THR A C 1
ATOM 629 O O . THR A 1 83 ? -6.726 -4.798 10.099 1.00 89.44 83 THR A O 1
ATOM 632 N N . TRP A 1 84 ? -7.460 -4.601 7.980 1.00 91.12 84 TRP A N 1
ATOM 633 C CA . TRP A 1 84 ? -8.863 -4.286 8.257 1.00 91.12 84 TRP A CA 1
ATOM 634 C C . TRP A 1 84 ? -9.807 -5.303 7.598 1.00 91.12 84 TRP A C 1
ATOM 636 O O . TRP A 1 84 ? -10.850 -4.929 7.062 1.00 91.12 84 TRP A O 1
ATOM 646 N N . ASP A 1 85 ? -9.451 -6.587 7.585 1.00 88.88 85 ASP A N 1
ATOM 647 C CA . ASP A 1 85 ? -10.214 -7.605 6.852 1.00 88.88 85 ASP A CA 1
ATOM 648 C C . ASP A 1 85 ? -11.588 -7.952 7.445 1.00 88.88 85 ASP A C 1
ATOM 650 O O . ASP A 1 85 ? -12.424 -8.534 6.756 1.00 88.88 85 ASP A O 1
ATOM 654 N N . GLU A 1 86 ? -11.852 -7.532 8.680 1.00 89.19 86 GLU A N 1
ATOM 655 C CA . GLU A 1 86 ? -13.179 -7.576 9.302 1.00 89.19 86 GLU A CA 1
ATOM 656 C C . GLU A 1 86 ? -14.125 -6.464 8.798 1.00 89.19 86 GLU A C 1
ATOM 658 O O . GLU A 1 86 ? -15.327 -6.502 9.068 1.00 89.19 86 GLU A O 1
ATOM 663 N N . HIS A 1 87 ? -13.616 -5.458 8.073 1.00 87.19 87 HIS A N 1
ATOM 664 C CA . HIS A 1 87 ? -14.425 -4.347 7.573 1.00 87.19 87 HIS A CA 1
ATOM 665 C C . HIS A 1 87 ? -15.348 -4.807 6.423 1.00 87.19 87 HIS A C 1
ATOM 667 O O . HIS A 1 87 ? -14.874 -5.471 5.503 1.00 87.19 87 HIS A O 1
ATOM 673 N N . PRO A 1 88 ? -16.641 -4.420 6.386 1.00 90.00 88 PRO A N 1
ATOM 674 C CA . PRO A 1 88 ? -17.594 -4.900 5.373 1.00 90.00 88 PRO A CA 1
ATOM 675 C C . PRO A 1 88 ? -17.217 -4.533 3.930 1.00 90.00 88 PRO A C 1
ATOM 677 O O . PRO A 1 88 ? -17.570 -5.255 3.002 1.00 90.00 88 PRO A O 1
ATOM 680 N N . ASP A 1 89 ? -16.487 -3.431 3.748 1.00 91.94 89 ASP A N 1
ATOM 681 C CA . ASP A 1 89 ? -15.996 -2.995 2.432 1.00 91.94 89 ASP A CA 1
ATOM 682 C C . ASP A 1 89 ? -14.681 -3.674 2.002 1.00 91.94 89 ASP A C 1
ATOM 684 O O . ASP A 1 89 ? -14.197 -3.417 0.898 1.00 91.94 89 ASP A O 1
ATOM 688 N N . PHE A 1 90 ? -14.068 -4.504 2.856 1.00 90.50 90 PHE A N 1
ATOM 689 C CA . PHE A 1 90 ? -12.894 -5.281 2.473 1.00 90.50 90 PHE A CA 1
ATOM 690 C C . PHE A 1 90 ? -13.318 -6.455 1.586 1.00 90.50 90 PHE A C 1
ATOM 692 O O . PHE A 1 90 ? -14.125 -7.299 1.978 1.00 90.50 90 PHE A O 1
ATOM 699 N N . GLU A 1 91 ? -12.731 -6.564 0.395 1.00 91.19 91 GLU A N 1
ATOM 700 C CA . GLU A 1 91 ? -12.973 -7.714 -0.471 1.00 91.19 91 GLU A CA 1
ATOM 701 C C . GLU A 1 91 ? -11.831 -8.730 -0.353 1.00 91.19 91 GLU A C 1
ATOM 703 O O . GLU A 1 91 ? -10.719 -8.512 -0.837 1.00 91.19 91 GLU A O 1
ATOM 708 N N . ALA A 1 92 ? -12.128 -9.920 0.182 1.00 86.25 92 ALA A N 1
ATOM 709 C CA . ALA A 1 92 ? -11.153 -11.013 0.284 1.00 86.25 92 ALA A CA 1
ATOM 710 C C . ALA A 1 92 ? -10.519 -11.401 -1.068 1.00 86.25 92 ALA A C 1
ATOM 712 O O . ALA A 1 92 ? -9.387 -11.889 -1.112 1.00 86.25 92 ALA A O 1
ATOM 713 N N . SER A 1 93 ? -11.223 -11.140 -2.177 1.00 86.31 93 SER A N 1
ATOM 714 C CA . SER A 1 93 ? -10.747 -11.418 -3.535 1.00 86.31 93 SER A CA 1
ATOM 715 C C . SER A 1 93 ? -9.494 -10.620 -3.931 1.00 86.31 93 SER A C 1
ATOM 717 O O . SER A 1 93 ? -8.758 -11.048 -4.824 1.00 86.31 93 SER A O 1
ATOM 719 N N . TRP A 1 94 ? -9.191 -9.511 -3.246 1.00 86.62 94 TRP A N 1
ATOM 720 C CA . TRP A 1 94 ? -7.984 -8.716 -3.492 1.00 86.62 94 TRP A CA 1
ATOM 721 C C . TRP A 1 94 ? -6.695 -9.492 -3.202 1.00 86.62 94 TRP A C 1
ATOM 723 O O . TRP A 1 94 ? -5.712 -9.322 -3.917 1.00 86.62 94 TRP A O 1
ATOM 733 N N . ARG A 1 95 ? -6.709 -10.418 -2.231 1.00 77.88 95 ARG A N 1
ATOM 734 C CA . ARG A 1 95 ? -5.551 -11.281 -1.913 1.00 77.88 95 ARG A CA 1
ATOM 735 C C . ARG A 1 95 ? -5.223 -12.267 -3.038 1.00 77.88 95 ARG A C 1
ATOM 737 O O . ARG A 1 95 ? -4.077 -12.667 -3.193 1.00 77.88 95 ARG A O 1
ATOM 744 N N . THR A 1 96 ? -6.227 -12.655 -3.823 1.00 70.62 96 THR A N 1
ATOM 745 C CA . THR A 1 96 ? -6.108 -13.670 -4.882 1.00 70.62 96 THR A CA 1
ATOM 746 C C . THR A 1 96 ? -5.896 -13.095 -6.282 1.00 70.62 96 THR A C 1
ATOM 748 O O . THR A 1 96 ? -5.562 -13.844 -7.191 1.00 70.62 96 THR A O 1
ATOM 751 N N . ARG A 1 97 ? -6.098 -11.784 -6.478 1.00 63.72 97 ARG A N 1
ATOM 752 C CA . ARG A 1 97 ? -6.030 -11.115 -7.793 1.00 63.72 97 ARG A CA 1
ATOM 753 C C . ARG A 1 97 ? -4.718 -10.372 -8.056 1.00 63.72 97 ARG A C 1
ATOM 755 O O . ARG A 1 97 ? -4.679 -9.522 -8.939 1.00 63.72 97 ARG A O 1
ATOM 762 N N . LEU A 1 98 ? -3.659 -10.657 -7.302 1.00 61.03 98 LEU A N 1
ATOM 763 C CA . LEU A 1 98 ? -2.360 -10.035 -7.553 1.00 61.03 98 LEU A CA 1
ATOM 764 C C . LEU A 1 98 ? -1.891 -10.383 -8.987 1.00 61.03 98 LEU A C 1
ATOM 766 O O . LEU A 1 98 ? -1.811 -11.573 -9.311 1.00 61.03 98 LEU A O 1
ATOM 770 N N . PRO A 1 99 ? -1.614 -9.386 -9.852 1.00 50.38 99 PRO A N 1
ATOM 771 C CA . PRO A 1 99 ? -1.091 -9.605 -11.195 1.00 50.38 99 PRO A CA 1
ATOM 772 C C . PRO A 1 99 ? 0.164 -10.479 -11.125 1.00 50.38 99 PRO A C 1
ATOM 774 O O . PRO A 1 99 ? 0.974 -10.323 -10.215 1.00 50.38 99 PRO A O 1
ATOM 777 N N . GLY A 1 100 ? 0.308 -11.436 -12.042 1.00 48.84 100 GLY A N 1
ATOM 778 C CA . GLY A 1 100 ? 1.470 -12.338 -12.095 1.00 48.84 100 GLY A CA 1
ATOM 779 C C . GLY A 1 100 ? 1.286 -13.695 -11.406 1.00 48.84 100 GLY A C 1
ATOM 780 O O . GLY A 1 100 ? 2.114 -14.586 -11.586 1.00 48.84 100 GLY A O 1
ATOM 781 N N . GLY A 1 101 ? 0.175 -13.918 -10.696 1.00 41.19 101 GLY A N 1
ATOM 782 C CA . GLY A 1 101 ? -0.273 -15.263 -10.327 1.00 41.19 101 GLY A CA 1
ATOM 783 C C . GLY A 1 101 ? -0.803 -15.996 -11.555 1.00 41.19 101 GLY A C 1
ATOM 784 O O . GLY A 1 101 ? -2.014 -16.109 -11.720 1.00 41.19 101 GLY A O 1
ATOM 785 N N . GLY A 1 102 ? 0.094 -16.421 -12.449 1.00 36.62 102 GLY A N 1
ATOM 786 C CA . GLY A 1 102 ? -0.233 -17.198 -13.638 1.00 36.62 102 GLY A CA 1
ATOM 787 C C . GLY A 1 102 ? -1.154 -18.360 -13.281 1.00 36.62 102 GLY A C 1
ATOM 788 O O . GLY A 1 102 ? -0.727 -19.355 -12.697 1.00 36.62 102 GLY A O 1
ATOM 789 N N . GLY A 1 103 ? -2.428 -18.211 -13.638 1.00 36.25 103 GLY A N 1
ATOM 790 C CA . GLY A 1 103 ? -3.394 -19.291 -13.690 1.00 36.25 103 GLY A CA 1
ATOM 791 C C . GLY A 1 103 ? -2.970 -20.271 -14.774 1.00 36.25 103 GLY A C 1
ATOM 792 O O . GLY A 1 103 ? -3.419 -20.183 -15.909 1.00 36.25 103 GLY A O 1
ATOM 793 N N . GLY A 1 104 ? -2.073 -21.185 -14.419 1.00 36.91 104 GLY A N 1
ATOM 794 C CA . GLY A 1 104 ? -1.872 -22.441 -15.124 1.00 36.91 104 GLY A CA 1
ATOM 795 C C . GLY A 1 104 ? -2.829 -23.479 -14.555 1.00 36.91 104 GLY A C 1
ATOM 796 O O . GLY A 1 104 ? -2.416 -24.334 -13.778 1.00 36.91 104 GLY A O 1
ATOM 797 N N . ALA A 1 105 ? -4.109 -23.359 -14.885 1.00 37.75 105 ALA A N 1
ATOM 798 C CA . ALA A 1 105 ? -5.092 -24.415 -14.697 1.00 37.75 105 ALA A CA 1
ATOM 799 C C . ALA A 1 105 ? -6.206 -24.209 -15.723 1.00 37.75 105 ALA A C 1
ATOM 801 O O . ALA A 1 105 ? -7.184 -23.524 -15.443 1.00 37.75 105 ALA A O 1
ATOM 802 N N . ASP A 1 106 ? -5.968 -24.715 -16.931 1.00 35.81 106 ASP A N 1
ATOM 803 C CA . ASP A 1 106 ? -6.901 -25.570 -17.677 1.00 35.81 106 ASP A CA 1
ATOM 804 C C . ASP A 1 106 ? -6.160 -26.249 -18.842 1.00 35.81 106 ASP A C 1
ATOM 806 O O . ASP A 1 106 ? -5.398 -25.557 -19.558 1.00 35.81 106 ASP A O 1
#

=== Feature glossary ===
Annotated list of the representations used here:

Nearest PDB structures. The Foldseek neighbor list gives the closest experimentally determined structures in the PDB, ranked by structural alignment. TM-s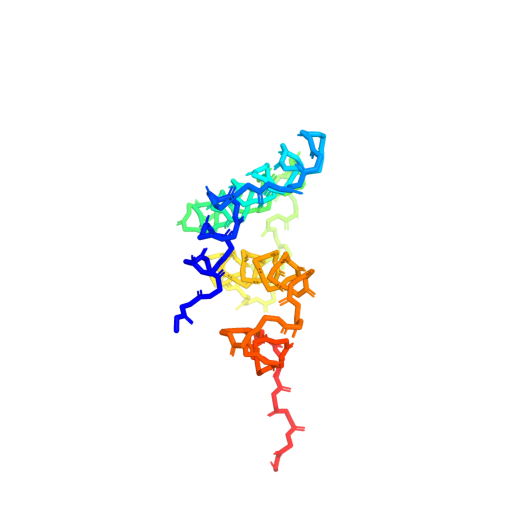core near 1 means near-identical fold; near 0.3 means only rough topology match. This is how one finds what a novel AlphaFold prediction most resembles in the solved-structure universe.

Foldseek 3Di. Foldseek's 3Di representation compresses backbone geometry into a per-residue letter drawn from a learned twenty-state alphabet. It captures the tertiary interaction pattern around each residue — which residues are packed against it in space, regardless of where they are in sequence.

Radius of gyration, Cα contacts, bounding box. Radius of gyration (Rg) is the root-mean-square distance of Cα atoms from their centroid — a single number for overall size and compactness. A globular domain of N residues has Rg ≈ 2.2·N^0.38 Å; an extended or disordered chain has a much larger Rg. The Cα contact count is the number of residue pairs whose Cα atoms are within 8 Å and are more than four positions apart in sequence — a standard proxy for tertiary packing density. The bounding box is the smallest axis-aligned box enclosing all Cα atoms.

InterPro / GO / CATH / organism. The annotation block draws on four external resources. InterPro: which protein families and domains the sequence belongs to. GO: standardized terms for what the protein does, what process it participates in, and where in the cell it acts. CATH: which structural fold it has in the CATH hierarchy. Organism: the species of origin.

mmCIF coordinates. The mmCIF block holds the 3D Cartesian coordinates of each backbone atom (N, Cα, C, O) in ångströms. mmCIF is the PDB's canonical archive format — a tagged-loop text representation of the atomic model.

pLDDT. pLDDT is the predicted lDDT-Cα score: AlphaFold's confidence that the local environment of each residue (all inter-atomic distances within 15 Å) is correctly placed. It is a per-residue number between 0 and 100, with higher meaning more reliable.

Backbone torsions (φ/ψ). φ (phi) and ψ (psi) are the two rotatable backbone dihedrals per residue: φ is the C(i-1)–N–Cα–C torsion, ψ is the N–Cα–C–N(i+1) torsion, both in degrees on (−180°, 180°]. α-helical residues cluster near (−60°, −45°); β-strand residues near (−120°, +130°). A Ramachandran plot is simply a scatter of (φ, ψ) for every residue.

B-factor. For experimental (PDB) structures, the B-factor (temperature factor) quantifies the positional spread of each atom in the crystal — a combination of thermal vibration and static disorder — in units of Å². High B-factors mark flexible loops or poorly resolved regions; low B-factors mark the rigid, well-ordered core.

Secondary structure (3-state, P-SEA). SS3 is a coarse helix/strand/coil call (letters a/b/c) made by the P-SEA algorithm from inter-Cα distances and dihedrals. It is less detailed than DSSP but needs only Cα positions.

Predicted aligned error. Predicted aligned error is AlphaFold's pairwise confidence. Unlike pLDDT (per-residue), PAE is per-residue-pair and captures whether two parts of the structure are correctly placed relative to each other. Units are ångströms of expected positional error.

Solvent-accessible surface area. Solvent-accessible surface area (SASA) is the area in Å² traced out by the centre of a 1.4 Å probe sphere (a water molecule) rolled over the 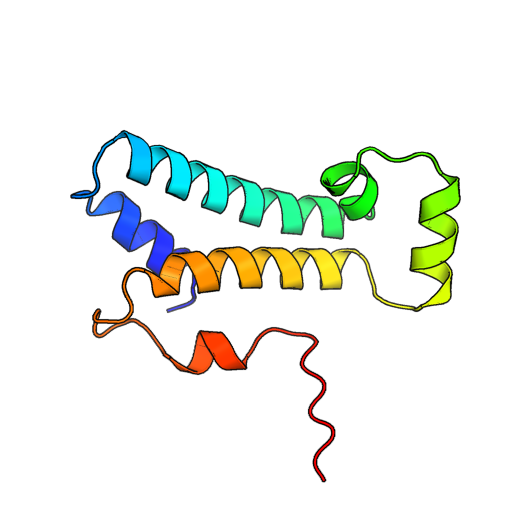protein's van der Waals surface (Shrake–Rupley / Lee–Richards construction). Buried residues have near-zero SASA; fully exposed residues can exceed 200 Å². The total SASA scales roughly with the number of surface residues.

Secondary structure (8-state, DSSP). The SS8 string is DSSP's per-residue secondary-structure call. α-helix (H) means an i→i+4 H-bond ladder; β-strand (E) means the residue participates in a β-sheet; 3₁₀ (G) and π (I) are tighter and wider helices; T/S are turns/bends; '-' is loop.

Rendered structure images. Structure images are PyMOL renders from six orthogonal camera directions. Cartoon representation draws helices as coils and strands as arrows; sticks shows the backbone as bonds; surface shows the solvent-excluded envelope. Rainbow coloring maps sequence position to hue (blue→red, N→C); chain coloring assigns a distinct color per polypeptide.

Sequence. The amino-acid sequence is the protein's primary structure: the linear order of residues from the N-terminus to the C-terminus, written in one-letter code. Everything else here — the 3D coordinates, the secondary structure, the domain annotations — is ultimately a consequence of this string.

Contact-map, Ramachandran, and PAE plots. Three diagnostic plots accompany the record. The Cα contact map visualizes the tertiary structure as a 2D adjacency matrix (8 Å cutoff, sequence-local contacts suppressed). The Ramachandran plot shows the distribution of backbone (φ, ψ) torsions, with points in the α and β basins reflecting secondary structure content. The PAE plot shows AlphaFold's inter-residue confidence as a color matrix.